Protein AF-A0A7S1FC73-F1 (afdb_monomer_lite)

Foldseek 3Di:
DLPVVVVVVCVVDVPDDDDDPDDVRVLSCLLAPLEAEDLADDPSNVVSQVNRPRHAEYEHEPEADDDDAPVPDPDDDPDYKYWYKYDHPSNPDDDDVRVVVCVVPPPGDIGTRDMDYCVVVVVD

pLDDT: mean 70.95, std 13.54, range [35.38, 88.88]

Radius of gyration: 16.24 Å; chains: 1; bounding box: 35×42×35 Å

Structure (mmCIF, N/CA/C/O backbone):
data_AF-A0A7S1FC73-F1
#
_entry.id   AF-A0A7S1FC73-F1
#
loop_
_atom_site.group_PDB
_atom_site.id
_atom_site.type_symbol
_atom_site.label_atom_id
_atom_site.label_alt_id
_atom_site.label_comp_id
_atom_site.label_asym_id
_atom_site.label_entity_id
_atom_site.label_seq_id
_atom_site.pdbx_PDB_ins_code
_atom_site.Cartn_x
_atom_site.Cartn_y
_atom_site.Cartn_z
_atom_site.occupancy
_atom_site.B_iso_or_equiv
_atom_site.auth_seq_id
_atom_site.auth_comp_id
_atom_site.auth_asym_id
_atom_site.auth_atom_id
_atom_site.pdbx_PDB_model_num
ATOM 1 N N . MET A 1 1 ? 17.993 -14.683 -5.439 1.00 35.38 1 MET A N 1
ATOM 2 C CA . MET A 1 1 ? 17.410 -14.089 -6.666 1.00 35.38 1 MET A CA 1
ATOM 3 C C . MET A 1 1 ? 15.973 -14.593 -6.854 1.00 35.38 1 MET A C 1
ATOM 5 O O . MET A 1 1 ? 15.809 -15.762 -7.170 1.00 35.38 1 MET A O 1
ATOM 9 N N . ALA A 1 2 ? 14.897 -13.826 -6.650 1.00 52.16 2 ALA A N 1
ATOM 10 C CA . ALA A 1 2 ? 14.802 -12.540 -5.943 1.00 52.16 2 ALA A CA 1
ATOM 11 C C . ALA A 1 2 ? 15.166 -12.779 -4.465 1.00 52.16 2 ALA A C 1
ATOM 13 O O . ALA A 1 2 ? 16.350 -12.963 -4.183 1.00 52.16 2 ALA A O 1
ATOM 14 N N . HIS A 1 3 ? 14.194 -13.124 -3.623 1.00 49.22 3 HIS A N 1
ATOM 15 C CA . HIS A 1 3 ? 14.302 -14.396 -2.909 1.00 49.22 3 HIS A CA 1
ATOM 16 C C . HIS A 1 3 ? 13.692 -15.489 -3.807 1.00 49.22 3 HIS A C 1
ATOM 18 O O . HIS A 1 3 ? 12.619 -15.248 -4.370 1.00 49.22 3 HIS A O 1
ATOM 24 N N . PRO A 1 4 ? 14.344 -16.654 -4.025 1.00 53.22 4 PRO A N 1
ATOM 25 C CA . PRO A 1 4 ? 13.855 -17.658 -4.982 1.00 53.22 4 PRO A CA 1
ATOM 26 C C . PRO A 1 4 ? 12.383 -18.050 -4.760 1.00 53.22 4 PRO A C 1
ATOM 28 O O . PRO A 1 4 ? 11.657 -18.270 -5.727 1.00 53.22 4 PRO A O 1
ATOM 31 N N . CYS A 1 5 ? 11.934 -18.006 -3.498 1.00 47.25 5 CYS A N 1
ATOM 32 C CA . CYS A 1 5 ? 10.551 -18.177 -3.049 1.00 47.25 5 CYS A CA 1
ATOM 33 C C . CYS A 1 5 ? 9.486 -17.484 -3.919 1.00 47.25 5 CYS A C 1
ATOM 35 O O . CYS A 1 5 ? 8.508 -18.132 -4.280 1.00 47.25 5 CYS A O 1
ATOM 37 N N . ILE A 1 6 ? 9.640 -16.210 -4.303 1.00 45.38 6 ILE A N 1
ATOM 38 C CA . ILE A 1 6 ? 8.538 -15.492 -4.982 1.00 45.38 6 ILE A CA 1
ATOM 39 C C . ILE A 1 6 ? 8.355 -15.937 -6.431 1.00 45.38 6 ILE A C 1
ATOM 41 O O . ILE A 1 6 ? 7.221 -16.124 -6.873 1.00 45.38 6 ILE A O 1
ATOM 45 N N . LYS A 1 7 ? 9.450 -16.235 -7.142 1.00 54.84 7 LYS A N 1
ATOM 46 C CA . LYS A 1 7 ? 9.361 -16.835 -8.482 1.00 54.84 7 LYS A CA 1
ATOM 47 C C . LYS A 1 7 ? 8.806 -18.266 -8.443 1.00 54.84 7 LYS A C 1
ATOM 49 O O . LYS A 1 7 ? 8.272 -18.712 -9.453 1.00 54.84 7 LYS A O 1
ATOM 54 N N . THR A 1 8 ? 8.883 -18.967 -7.308 1.00 50.88 8 THR A N 1
ATOM 55 C CA . THR A 1 8 ? 8.180 -20.245 -7.094 1.00 50.88 8 THR A CA 1
ATOM 56 C C . THR A 1 8 ? 6.681 -20.025 -6.886 1.00 50.88 8 THR A C 1
ATOM 58 O O . THR A 1 8 ? 5.872 -20.620 -7.594 1.00 50.88 8 THR A O 1
ATOM 61 N N . LEU A 1 9 ? 6.303 -19.139 -5.962 1.00 47.34 9 LEU A N 1
ATOM 62 C CA . LEU A 1 9 ? 4.910 -18.948 -5.539 1.00 47.34 9 LEU A CA 1
ATOM 63 C C . LEU A 1 9 ? 4.031 -18.315 -6.634 1.00 47.34 9 LEU A C 1
ATOM 65 O O . LEU A 1 9 ? 2.912 -18.772 -6.857 1.00 47.34 9 LEU A O 1
ATOM 69 N N . GLN A 1 10 ? 4.560 -17.347 -7.394 1.00 49.22 10 GLN A N 1
ATOM 70 C CA . GLN A 1 10 ? 3.870 -16.771 -8.560 1.00 49.22 10 GLN A CA 1
ATOM 71 C C . GLN A 1 10 ? 3.691 -17.770 -9.719 1.00 49.22 10 GLN A C 1
ATOM 73 O O . GLN A 1 10 ? 2.822 -17.577 -10.565 1.00 49.22 10 GLN A O 1
ATOM 78 N N . ARG A 1 11 ? 4.502 -18.838 -9.785 1.00 59.50 11 ARG A N 1
ATOM 79 C CA . ARG A 1 11 ? 4.393 -19.875 -10.827 1.00 59.50 11 ARG A CA 1
ATOM 80 C C . ARG A 1 11 ? 3.401 -20.979 -10.479 1.00 59.50 11 ARG A C 1
ATOM 82 O O . ARG A 1 11 ? 2.799 -21.532 -11.393 1.00 59.50 11 ARG A O 1
ATOM 89 N N . SER A 1 12 ? 3.234 -21.318 -9.200 1.00 51.78 12 SER A N 1
ATOM 90 C CA . SER A 1 12 ? 2.289 -22.363 -8.785 1.00 51.78 12 SER A CA 1
ATOM 91 C C . SER A 1 12 ? 0.850 -21.859 -8.644 1.00 51.78 12 SER A C 1
ATOM 93 O O . SER A 1 12 ? -0.074 -22.666 -8.744 1.00 51.78 12 SER A O 1
ATOM 95 N N . HIS A 1 13 ? 0.636 -20.552 -8.444 1.00 53.75 13 HIS A N 1
ATOM 96 C CA . HIS A 1 13 ? -0.692 -19.992 -8.182 1.00 53.75 13 HIS A CA 1
ATOM 97 C C . HIS A 1 13 ? -0.932 -18.633 -8.865 1.00 53.75 13 HIS A C 1
ATOM 99 O O . HIS A 1 13 ? -0.741 -17.578 -8.268 1.00 53.75 13 HIS A O 1
ATOM 105 N N . LEU A 1 14 ? -1.433 -18.663 -10.105 1.00 56.34 14 LEU A N 1
ATOM 106 C CA . LEU A 1 14 ? -1.719 -17.462 -10.910 1.00 56.34 14 LEU A CA 1
ATOM 107 C C . LEU A 1 14 ? -2.767 -16.510 -10.291 1.00 56.34 14 LEU A C 1
ATOM 109 O O . LEU A 1 14 ? -2.744 -15.321 -10.586 1.00 56.34 14 LEU A O 1
ATOM 113 N N . ASN A 1 15 ? -3.658 -17.025 -9.433 1.00 54.03 15 ASN A N 1
ATOM 114 C CA . ASN A 1 15 ? -4.808 -16.304 -8.868 1.00 54.03 15 ASN A CA 1
ATOM 115 C C . ASN A 1 15 ? -4.865 -16.381 -7.324 1.00 54.03 15 ASN A C 1
ATOM 117 O O . ASN A 1 15 ? -5.953 -16.502 -6.762 1.00 54.03 15 ASN A O 1
ATOM 121 N N . VAL A 1 16 ? -3.726 -16.389 -6.617 1.00 47.97 16 VAL A N 1
ATOM 122 C CA . VAL A 1 16 ? -3.713 -16.487 -5.140 1.00 47.97 16 VAL A CA 1
ATOM 123 C C . VAL A 1 16 ? -2.869 -15.389 -4.504 1.00 47.97 16 VAL A C 1
ATOM 125 O O . VAL A 1 16 ? -1.689 -15.229 -4.812 1.00 47.97 16 VAL A O 1
ATOM 128 N N . THR A 1 17 ? -3.465 -14.689 -3.539 1.00 51.34 17 THR A N 1
ATOM 129 C CA . THR A 1 17 ? -2.748 -13.826 -2.597 1.00 51.34 17 THR A CA 1
ATOM 130 C C . THR A 1 17 ? -1.927 -14.697 -1.653 1.00 51.34 17 THR A C 1
ATOM 132 O O . THR A 1 17 ? -2.470 -15.416 -0.815 1.00 51.34 17 THR A O 1
ATOM 135 N N . ILE A 1 18 ? -0.608 -14.654 -1.797 1.00 51.97 18 ILE A N 1
ATOM 136 C CA . ILE A 1 18 ? 0.321 -15.419 -0.966 1.00 51.97 18 ILE A CA 1
ATOM 137 C C . ILE A 1 18 ? 0.338 -14.811 0.442 1.00 51.97 18 ILE A C 1
ATOM 139 O O . ILE A 1 18 ? 0.894 -13.733 0.639 1.00 51.97 18 ILE A O 1
ATOM 143 N N . GLN A 1 19 ? -0.216 -15.514 1.433 1.00 50.62 19 GLN A N 1
ATOM 144 C CA . GLN A 1 19 ? 0.195 -15.297 2.821 1.00 50.62 19 GLN A CA 1
ATOM 145 C C . GLN A 1 19 ? 1.596 -15.888 3.009 1.00 50.62 19 GLN A C 1
ATOM 147 O O . GLN A 1 19 ? 1.828 -17.069 2.741 1.00 50.62 19 GLN A O 1
ATOM 152 N N . SER A 1 20 ? 2.524 -15.036 3.436 1.00 53.66 20 SER A N 1
ATOM 153 C CA . SER A 1 20 ? 3.910 -15.379 3.754 1.00 53.66 20 SER A CA 1
ATOM 154 C C . SER A 1 20 ? 4.019 -16.513 4.777 1.00 53.66 20 SER A C 1
ATOM 156 O O . SER A 1 20 ? 3.213 -16.604 5.706 1.00 53.66 20 SER A O 1
ATOM 158 N N . LYS A 1 21 ? 5.056 -17.351 4.644 1.00 57.94 21 LYS A N 1
ATOM 159 C CA . LYS A 1 21 ? 5.412 -18.370 5.645 1.00 57.94 21 LYS A CA 1
ATOM 160 C C . LYS A 1 21 ? 6.537 -17.920 6.584 1.00 57.94 21 LYS A C 1
ATOM 162 O O . LYS A 1 21 ? 6.970 -18.707 7.424 1.00 57.94 21 LYS A O 1
ATOM 167 N N . GLY A 1 22 ? 7.020 -16.681 6.468 1.00 66.00 22 GLY A N 1
ATOM 168 C CA . GLY A 1 22 ? 8.020 -16.124 7.374 1.00 66.00 22 GLY A CA 1
ATOM 169 C C . GLY A 1 22 ? 8.596 -14.773 6.930 1.00 66.00 22 GLY A C 1
ATOM 170 O O . GLY A 1 22 ? 8.523 -14.413 5.756 1.00 66.00 22 GLY A O 1
ATOM 171 N N . PRO A 1 23 ? 9.263 -14.040 7.839 1.00 67.00 23 PRO A N 1
ATOM 172 C CA . PRO A 1 23 ? 9.615 -12.627 7.650 1.00 67.00 23 PRO A CA 1
ATOM 173 C C . PRO A 1 23 ? 10.518 -12.334 6.439 1.00 67.00 23 PRO A C 1
ATOM 175 O O . PRO A 1 23 ? 10.504 -11.221 5.922 1.00 67.00 23 PRO A O 1
ATOM 178 N N . ILE A 1 24 ? 11.289 -13.316 5.957 1.00 69.50 24 ILE A N 1
ATOM 179 C 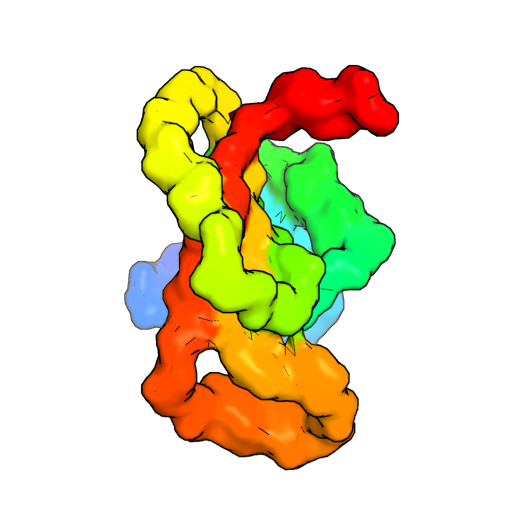CA . ILE A 1 24 ? 12.117 -13.184 4.744 1.00 69.50 24 ILE A CA 1
ATOM 180 C C . ILE A 1 24 ? 11.246 -13.178 3.475 1.00 69.50 24 ILE A C 1
ATOM 182 O O . ILE A 1 24 ? 11.554 -12.474 2.513 1.00 69.50 24 ILE A O 1
ATOM 186 N N . GLU A 1 25 ? 10.153 -13.944 3.464 1.00 69.06 25 GLU A N 1
ATOM 187 C CA . GLU A 1 25 ? 9.214 -13.999 2.341 1.00 69.06 25 GLU A CA 1
ATOM 188 C C . GLU A 1 25 ? 8.334 -12.748 2.302 1.00 69.06 25 GLU A C 1
ATOM 190 O O . GLU A 1 25 ? 8.197 -12.161 1.230 1.00 69.06 25 GLU A O 1
ATOM 195 N N . ASP A 1 26 ? 7.849 -12.278 3.462 1.00 71.94 26 ASP A N 1
ATOM 196 C CA . ASP A 1 26 ? 7.212 -10.958 3.601 1.00 71.94 26 ASP A CA 1
ATOM 197 C C . ASP A 1 26 ? 8.128 -9.851 3.082 1.00 71.94 26 ASP A C 1
ATOM 199 O O . ASP A 1 26 ? 7.741 -9.077 2.208 1.00 71.94 26 ASP A O 1
ATOM 203 N N . ALA A 1 27 ? 9.374 -9.801 3.570 1.00 73.00 27 ALA A N 1
ATOM 204 C CA . ALA A 1 27 ? 10.324 -8.784 3.146 1.00 73.00 27 ALA A CA 1
ATOM 205 C C . ALA A 1 27 ? 10.544 -8.817 1.625 1.00 73.00 27 ALA A C 1
ATOM 207 O O . ALA A 1 27 ? 10.501 -7.782 0.964 1.00 73.00 27 ALA A O 1
ATOM 208 N N . CYS A 1 28 ? 10.712 -10.007 1.043 1.00 73.00 28 CYS A N 1
ATOM 209 C CA . CYS A 1 28 ? 10.852 -10.149 -0.402 1.00 73.00 28 CYS A CA 1
ATOM 210 C C . CYS A 1 28 ? 9.597 -9.714 -1.175 1.00 73.00 28 CYS A C 1
ATOM 212 O O . CYS A 1 28 ? 9.733 -9.182 -2.275 1.00 73.00 28 CYS A O 1
ATOM 214 N N . ALA A 1 29 ? 8.393 -9.956 -0.648 1.00 74.25 29 ALA A N 1
ATOM 215 C CA . ALA A 1 29 ? 7.146 -9.601 -1.325 1.00 74.25 29 ALA A CA 1
ATOM 216 C C . ALA A 1 29 ? 6.959 -8.087 -1.361 1.00 74.25 29 ALA A C 1
ATOM 218 O O . ALA A 1 29 ? 6.630 -7.528 -2.403 1.00 74.25 29 ALA A O 1
ATOM 219 N N . LEU A 1 30 ? 7.252 -7.427 -0.242 1.00 75.62 30 LEU A N 1
ATOM 220 C CA . LEU A 1 30 ? 7.155 -5.980 -0.100 1.00 75.62 30 LEU A CA 1
ATOM 221 C C . LEU A 1 30 ? 8.240 -5.248 -0.923 1.00 75.62 30 LEU A C 1
ATOM 223 O O . LEU A 1 30 ? 7.929 -4.230 -1.530 1.00 75.62 30 LEU A O 1
ATOM 227 N N . MET A 1 31 ? 9.464 -5.794 -1.042 1.00 75.12 31 MET A N 1
ATOM 228 C CA . MET A 1 31 ? 10.547 -5.248 -1.901 1.00 75.12 31 MET A CA 1
ATOM 229 C C . MET A 1 31 ? 10.322 -5.402 -3.421 1.00 75.12 31 MET A C 1
ATOM 231 O O . MET A 1 31 ? 11.130 -4.913 -4.207 1.00 75.12 31 MET A O 1
ATOM 235 N N . HIS A 1 32 ? 9.262 -6.090 -3.849 1.00 76.00 32 HIS A N 1
ATOM 236 C CA . HIS A 1 32 ? 8.874 -6.217 -5.264 1.00 76.00 32 HIS A CA 1
ATOM 237 C C . HIS A 1 32 ? 7.387 -5.889 -5.490 1.00 76.00 32 HIS A C 1
ATOM 239 O O . HIS A 1 32 ? 6.800 -6.240 -6.518 1.00 76.00 32 HIS A O 1
ATOM 245 N N . ALA A 1 33 ? 6.738 -5.244 -4.517 1.00 76.81 33 ALA A N 1
ATOM 246 C CA . ALA A 1 33 ? 5.335 -4.877 -4.611 1.00 76.81 33 ALA A CA 1
ATOM 247 C C . ALA A 1 33 ? 5.189 -3.593 -5.437 1.00 76.81 33 ALA A C 1
ATOM 249 O O . ALA A 1 33 ? 5.478 -2.503 -4.951 1.00 76.81 33 ALA A O 1
ATOM 250 N N . LYS A 1 34 ? 4.670 -3.700 -6.668 1.00 79.38 34 LYS A N 1
ATOM 251 C CA . LYS A 1 34 ? 4.365 -2.523 -7.507 1.00 79.38 34 LYS A CA 1
ATOM 252 C C . LYS A 1 34 ? 3.409 -1.533 -6.821 1.00 79.38 34 LYS A C 1
ATOM 254 O O . LYS A 1 34 ? 3.499 -0.325 -7.033 1.00 79.38 34 LYS A O 1
ATOM 259 N N . HIS A 1 35 ? 2.499 -2.059 -6.005 1.00 82.06 35 HIS A N 1
ATOM 260 C CA . HIS A 1 35 ? 1.593 -1.291 -5.162 1.00 82.06 35 HIS A CA 1
ATOM 261 C C . HIS A 1 35 ? 1.774 -1.754 -3.715 1.00 82.06 35 HIS A C 1
ATOM 263 O O . HIS A 1 35 ? 1.483 -2.909 -3.403 1.00 82.06 35 HIS A O 1
ATOM 269 N N . LEU A 1 36 ? 2.274 -0.870 -2.852 1.00 80.81 36 LEU A N 1
ATOM 270 C CA . LEU A 1 36 ? 2.589 -1.169 -1.454 1.00 80.81 36 LEU A CA 1
ATOM 271 C C . LEU A 1 36 ? 1.751 -0.276 -0.538 1.00 80.81 36 LEU A C 1
ATOM 273 O O . LEU A 1 36 ? 1.922 0.936 -0.549 1.00 80.81 36 LEU A O 1
ATOM 277 N N . ALA A 1 37 ? 0.865 -0.862 0.266 1.00 81.62 37 ALA A N 1
ATOM 278 C CA . ALA A 1 37 ? 0.099 -0.143 1.284 1.00 81.62 37 ALA A CA 1
ATOM 279 C C . ALA A 1 37 ? 0.511 -0.603 2.683 1.00 81.62 37 ALA A C 1
ATOM 281 O O . ALA A 1 37 ? 0.631 -1.807 2.923 1.00 81.62 37 ALA A O 1
ATOM 282 N N . VAL A 1 38 ? 0.729 0.338 3.605 1.00 80.12 38 VAL A N 1
ATOM 283 C CA . VAL A 1 38 ? 1.237 0.030 4.951 1.00 80.12 38 VAL A CA 1
ATOM 284 C C . VAL A 1 38 ? 0.311 0.556 6.042 1.00 80.12 38 VAL A C 1
ATOM 286 O O . VAL A 1 38 ? -0.093 1.707 6.041 1.00 80.12 38 VAL A O 1
ATOM 289 N N . GLY A 1 39 ? -0.017 -0.281 7.029 1.00 73.06 39 GLY A N 1
ATOM 290 C CA . GLY A 1 39 ? -0.936 0.101 8.114 1.00 73.06 39 GLY A CA 1
ATOM 291 C C . GLY A 1 39 ? -0.358 1.080 9.149 1.00 73.06 39 GLY A C 1
ATOM 292 O O . GLY A 1 39 ? -1.078 1.491 10.056 1.00 73.06 39 GLY A O 1
ATOM 293 N N . SER A 1 40 ? 0.932 1.414 9.055 1.00 74.69 40 SER A N 1
ATOM 294 C CA . SER A 1 40 ? 1.625 2.384 9.912 1.00 74.69 40 SER A CA 1
ATOM 295 C C . SER A 1 40 ? 2.952 2.808 9.280 1.00 74.69 40 SER A C 1
ATOM 297 O O . SER A 1 40 ? 3.713 1.937 8.847 1.00 74.69 40 SER A O 1
ATOM 299 N N . ILE A 1 41 ? 3.280 4.102 9.319 1.00 74.19 41 ILE A N 1
ATOM 300 C CA . ILE A 1 41 ? 4.626 4.588 8.981 1.00 74.19 41 ILE A CA 1
ATOM 301 C C . ILE A 1 41 ? 5.623 4.032 10.008 1.00 74.19 41 ILE A C 1
ATOM 303 O O . ILE A 1 41 ? 5.414 4.122 11.217 1.00 74.19 41 ILE A O 1
ATOM 307 N N . SER A 1 42 ? 6.706 3.427 9.525 1.00 71.69 42 SER A N 1
ATOM 308 C CA . SER A 1 42 ? 7.761 2.819 10.337 1.00 71.69 42 SER A CA 1
ATOM 309 C C . SER A 1 42 ? 9.086 2.817 9.572 1.00 71.69 42 SER A C 1
ATOM 311 O O . SER A 1 42 ? 9.096 2.858 8.343 1.00 71.69 42 SER A O 1
ATOM 313 N N . THR A 1 43 ? 10.220 2.686 10.266 1.00 73.38 43 THR A N 1
ATOM 314 C CA . THR A 1 43 ? 11.530 2.515 9.605 1.00 73.38 43 THR A CA 1
ATOM 315 C C . THR A 1 43 ? 11.554 1.286 8.691 1.00 73.38 43 THR A C 1
ATOM 317 O O . THR A 1 43 ? 12.219 1.300 7.657 1.00 73.38 43 THR A O 1
ATOM 320 N N . PHE A 1 44 ? 10.794 0.237 9.034 1.00 74.25 44 PHE A N 1
ATOM 321 C CA . PHE A 1 44 ? 10.591 -0.916 8.160 1.00 74.25 44 PHE A CA 1
ATOM 322 C C . PHE A 1 44 ? 9.872 -0.510 6.868 1.00 74.25 44 PHE A C 1
ATOM 324 O O . PHE A 1 44 ? 10.459 -0.672 5.806 1.00 74.25 44 PHE A O 1
ATOM 331 N N . SER A 1 45 ? 8.671 0.083 6.926 1.00 73.31 45 SER A N 1
ATOM 332 C CA . SER A 1 45 ? 7.925 0.467 5.712 1.00 73.31 45 SER A CA 1
ATOM 333 C C . SER A 1 45 ? 8.692 1.447 4.820 1.00 73.31 45 SER A C 1
ATOM 335 O O . SER A 1 45 ? 8.730 1.252 3.608 1.00 73.31 45 SER A O 1
ATOM 337 N N . GLN A 1 46 ? 9.379 2.428 5.411 1.00 75.81 46 GLN A N 1
ATOM 338 C CA . GLN A 1 46 ? 10.261 3.348 4.684 1.00 75.81 46 GLN A CA 1
ATOM 339 C C . GLN A 1 46 ? 11.410 2.611 3.980 1.00 75.81 46 GLN A C 1
ATOM 341 O O . GLN A 1 46 ? 11.721 2.911 2.829 1.00 75.81 46 GLN A O 1
ATOM 346 N N . SER A 1 47 ? 12.013 1.614 4.638 1.00 76.44 47 SER A N 1
ATOM 347 C CA . SER A 1 47 ? 13.058 0.779 4.031 1.00 76.44 47 SER A CA 1
ATOM 348 C C . SER A 1 47 ? 12.498 -0.080 2.896 1.00 76.44 47 SER A C 1
ATOM 350 O O . SER A 1 47 ? 13.116 -0.154 1.839 1.00 76.44 47 SER A O 1
ATOM 352 N N . MET A 1 48 ? 11.315 -0.684 3.071 1.00 76.44 48 MET A N 1
ATOM 353 C CA . MET A 1 48 ? 10.675 -1.492 2.024 1.00 76.44 48 MET A CA 1
ATOM 354 C C . MET A 1 48 ? 10.342 -0.659 0.789 1.00 76.44 48 MET A C 1
ATOM 356 O O . MET A 1 48 ? 10.539 -1.138 -0.320 1.00 76.44 48 MET A O 1
ATOM 360 N N . ASN A 1 49 ? 9.884 0.582 0.978 1.00 73.56 49 ASN A N 1
ATOM 361 C CA . ASN A 1 49 ? 9.623 1.518 -0.111 1.00 73.56 49 ASN A CA 1
ATOM 362 C C . ASN A 1 49 ? 10.930 1.908 -0.830 1.00 73.56 49 ASN A C 1
ATOM 364 O O . ASN A 1 49 ? 11.054 1.745 -2.039 1.00 73.56 49 ASN A O 1
ATOM 368 N N . ARG A 1 50 ? 11.956 2.322 -0.069 1.00 74.75 50 ARG A N 1
ATOM 369 C CA . ARG A 1 50 ? 13.252 2.783 -0.601 1.00 74.75 50 ARG A CA 1
ATOM 370 C C . ARG A 1 50 ? 14.073 1.697 -1.306 1.00 74.75 50 ARG A C 1
ATOM 372 O O . ARG A 1 50 ? 14.848 2.016 -2.203 1.00 74.75 50 ARG A O 1
ATOM 379 N N . PHE A 1 51 ? 13.947 0.440 -0.885 1.00 74.38 51 PHE A N 1
ATOM 380 C CA . PHE A 1 51 ? 14.628 -0.710 -1.493 1.00 74.38 51 PHE A CA 1
ATOM 381 C C . PHE A 1 51 ? 13.716 -1.533 -2.416 1.00 74.38 51 PHE A C 1
ATOM 383 O O . PHE A 1 51 ? 14.101 -2.627 -2.832 1.00 74.38 51 PHE A O 1
ATOM 390 N N . ASN A 1 52 ? 12.525 -1.027 -2.752 1.00 76.38 52 ASN A N 1
ATOM 391 C CA . ASN A 1 52 ? 11.669 -1.646 -3.755 1.00 76.38 52 ASN A CA 1
ATOM 392 C C . ASN A 1 52 ? 12.343 -1.551 -5.129 1.00 76.38 52 ASN A C 1
ATOM 394 O O . ASN A 1 52 ? 12.752 -0.470 -5.547 1.00 76.38 52 ASN A O 1
ATOM 398 N N . ALA A 1 53 ? 12.469 -2.677 -5.829 1.00 72.31 53 ALA A N 1
ATOM 399 C CA . ALA A 1 53 ? 13.080 -2.700 -7.158 1.00 72.31 53 ALA A CA 1
ATOM 400 C C . ALA A 1 53 ? 12.122 -2.221 -8.264 1.00 72.31 53 ALA A C 1
ATOM 402 O O . ALA A 1 53 ? 12.578 -1.764 -9.309 1.00 72.31 53 ALA A O 1
ATOM 403 N N . ASP A 1 54 ? 10.810 -2.326 -8.030 1.00 74.69 54 ASP A N 1
ATOM 404 C CA . ASP A 1 54 ? 9.760 -2.119 -9.030 1.00 74.69 54 ASP A CA 1
ATOM 405 C C . ASP A 1 54 ? 8.620 -1.188 -8.521 1.00 74.69 54 ASP A C 1
ATOM 407 O O . ASP A 1 54 ? 7.438 -1.519 -8.693 1.00 74.69 54 ASP A O 1
ATOM 411 N N . PRO A 1 55 ? 8.909 -0.046 -7.856 1.00 74.00 55 PRO A N 1
ATOM 412 C CA . PRO A 1 55 ? 7.886 0.782 -7.222 1.00 74.00 55 PRO A CA 1
ATOM 413 C C . PRO A 1 55 ? 6.979 1.469 -8.255 1.00 74.00 55 PRO A C 1
ATOM 415 O O . PRO A 1 55 ? 7.438 2.069 -9.224 1.00 74.00 55 PRO A O 1
ATOM 418 N N . GLY A 1 56 ? 5.664 1.394 -8.039 1.00 80.50 56 GLY A N 1
ATOM 419 C CA . GLY A 1 56 ? 4.666 2.130 -8.819 1.00 80.50 56 GLY A CA 1
ATOM 420 C C . GLY A 1 56 ? 3.915 3.146 -7.963 1.00 80.50 56 GLY A C 1
ATOM 421 O O . GLY A 1 56 ? 3.932 4.342 -8.247 1.00 80.50 56 GLY A O 1
ATOM 422 N N . VAL A 1 57 ? 3.254 2.665 -6.907 1.00 82.88 57 VAL A N 1
ATOM 423 C CA . VAL A 1 57 ? 2.525 3.506 -5.946 1.00 82.88 57 VAL A CA 1
ATOM 424 C C . VAL A 1 57 ? 2.738 2.981 -4.530 1.00 82.88 57 VAL A C 1
ATOM 426 O O . VAL A 1 57 ? 2.460 1.808 -4.266 1.00 82.88 57 VAL A O 1
ATOM 429 N N . HIS A 1 58 ? 3.170 3.846 -3.615 1.00 84.94 58 HIS A N 1
ATOM 430 C CA . HIS A 1 58 ? 3.133 3.573 -2.182 1.00 84.94 58 HIS A CA 1
ATOM 431 C C . HIS A 1 58 ? 1.976 4.325 -1.518 1.00 84.94 58 HIS A C 1
ATOM 433 O O . HIS A 1 58 ? 1.683 5.471 -1.858 1.00 84.94 58 HIS A O 1
ATOM 439 N N . TYR A 1 59 ? 1.308 3.662 -0.578 1.00 84.88 59 TYR A N 1
ATOM 440 C CA . TYR A 1 59 ? 0.204 4.211 0.197 1.00 84.88 59 TYR A CA 1
ATOM 441 C C . TYR A 1 59 ? 0.618 4.280 1.665 1.00 84.88 59 TYR A C 1
ATOM 443 O O . TYR A 1 59 ? 0.772 3.238 2.311 1.00 84.88 59 TYR A O 1
ATOM 451 N N . ASP A 1 60 ? 0.765 5.499 2.182 1.00 84.12 60 ASP A N 1
ATOM 452 C CA . ASP A 1 60 ? 1.160 5.769 3.565 1.00 84.12 60 ASP A CA 1
ATOM 453 C C . ASP A 1 60 ? -0.017 6.319 4.392 1.00 84.12 60 ASP A C 1
ATOM 455 O O . ASP A 1 60 ? -0.779 7.166 3.915 1.00 84.12 60 ASP A O 1
ATOM 459 N N . PRO A 1 61 ? -0.188 5.874 5.648 1.00 80.94 61 PRO A N 1
ATOM 460 C CA . PRO A 1 61 ? -1.264 6.331 6.509 1.00 80.94 61 PRO A CA 1
ATOM 461 C C . PRO A 1 61 ? -0.889 7.677 7.137 1.00 80.94 61 PRO A C 1
ATOM 463 O O . PRO A 1 61 ? 0.007 7.762 7.975 1.00 80.94 61 PRO A O 1
ATOM 466 N N . PHE A 1 62 ? -1.617 8.725 6.761 1.00 74.00 62 PHE A N 1
ATOM 467 C CA . PHE A 1 62 ? -1.420 10.098 7.230 1.00 74.00 62 PHE A CA 1
ATOM 468 C C . PHE A 1 62 ? -1.839 10.297 8.697 1.00 74.00 62 PHE A C 1
ATOM 470 O O . PHE A 1 62 ? -1.284 11.137 9.397 1.00 74.00 62 PHE A O 1
ATOM 477 N N . GLY A 1 63 ? -2.807 9.505 9.175 1.00 69.69 63 GLY A N 1
ATOM 478 C CA . GLY A 1 63 ? -3.333 9.570 10.540 1.00 69.69 63 GLY A CA 1
ATOM 479 C C . GLY A 1 63 ? -4.864 9.686 10.578 1.00 69.69 63 GLY A C 1
ATOM 480 O O . GLY A 1 63 ? -5.534 9.092 9.724 1.00 69.69 63 GLY A O 1
ATOM 481 N N . PRO A 1 64 ? -5.451 10.388 11.571 1.00 67.94 64 PRO A N 1
ATOM 482 C CA . PRO A 1 64 ? -6.882 10.671 11.571 1.00 67.94 64 PRO A CA 1
ATOM 483 C C . PRO A 1 64 ? -7.248 11.525 10.352 1.00 67.94 64 PRO A C 1
ATOM 485 O O . PRO A 1 64 ? -6.483 12.389 9.935 1.00 67.94 64 PRO A O 1
ATOM 488 N N . CYS A 1 65 ? -8.428 11.293 9.781 1.00 74.12 65 CYS A N 1
ATOM 489 C CA . CYS A 1 65 ? -8.909 12.136 8.698 1.00 74.12 65 CYS A CA 1
ATOM 490 C C . CYS A 1 65 ? -9.317 13.513 9.229 1.00 74.12 65 CYS A C 1
ATOM 492 O O . CYS A 1 65 ? -10.320 13.620 9.934 1.00 74.12 65 CYS A O 1
ATOM 494 N N . GLU A 1 66 ? -8.594 14.561 8.844 1.00 69.12 66 GLU A N 1
ATOM 495 C CA . GLU A 1 66 ? -9.072 15.932 9.016 1.00 69.12 66 GLU A CA 1
ATOM 496 C C . GLU A 1 66 ? -10.327 16.175 8.154 1.00 69.12 66 GLU A C 1
ATOM 498 O O . GLU A 1 66 ? -10.587 15.481 7.161 1.00 69.12 66 GLU A O 1
ATOM 503 N N . HIS A 1 67 ? -11.156 17.137 8.561 1.00 61.62 67 HIS A N 1
ATOM 504 C CA . HIS A 1 67 ? -12.450 17.369 7.916 1.00 61.62 67 HIS A CA 1
ATOM 505 C C . HIS A 1 67 ? -12.368 18.191 6.617 1.00 61.62 67 HIS A C 1
ATOM 507 O O . HIS A 1 67 ? -13.325 18.146 5.851 1.00 61.62 67 HIS A O 1
ATOM 513 N N . GLU A 1 68 ? -11.264 18.904 6.342 1.00 57.22 68 GLU A N 1
ATOM 514 C CA . GLU A 1 68 ? -11.286 20.025 5.378 1.00 57.22 68 GLU A CA 1
ATOM 515 C C . GLU A 1 68 ? -10.186 20.055 4.293 1.00 57.22 68 GLU A C 1
ATOM 517 O O . GLU A 1 68 ? -10.153 21.008 3.518 1.00 57.22 68 GLU A O 1
ATOM 522 N N . GLN A 1 69 ? -9.300 19.055 4.168 1.00 56.06 69 GLN A N 1
ATOM 523 C CA . GLN A 1 69 ? -8.232 19.085 3.143 1.00 56.06 69 GLN A CA 1
ATOM 524 C C . GLN A 1 69 ? -8.116 17.803 2.305 1.00 56.06 69 GLN A C 1
ATOM 526 O O . GLN A 1 69 ? -7.180 17.020 2.436 1.00 56.06 69 GLN A O 1
ATOM 531 N N . GLU A 1 70 ? -9.037 17.642 1.351 1.00 57.50 70 GLU A N 1
ATOM 532 C CA . GLU A 1 70 ? -8.809 16.815 0.159 1.00 57.50 70 GLU A CA 1
ATOM 533 C C . GLU A 1 70 ? -8.104 17.647 -0.922 1.00 57.50 70 GLU A C 1
ATOM 535 O O . GLU A 1 70 ? -8.716 18.086 -1.897 1.00 57.50 70 GLU A O 1
ATOM 540 N N . ASN A 1 71 ? -6.790 17.853 -0.777 1.00 58.53 71 ASN A N 1
ATOM 541 C CA . ASN A 1 71 ? -5.964 18.489 -1.812 1.00 58.53 71 ASN A CA 1
ATOM 542 C C . ASN A 1 71 ? -5.645 17.477 -2.929 1.00 58.53 71 ASN A C 1
ATOM 544 O O . ASN A 1 71 ? -4.507 17.077 -3.170 1.00 58.53 71 ASN A O 1
ATOM 548 N N . THR A 1 72 ? -6.699 17.017 -3.604 1.00 57.22 72 THR A N 1
ATOM 549 C CA . THR A 1 72 ? -6.657 15.976 -4.636 1.00 57.22 72 THR A CA 1
ATOM 550 C C . THR A 1 72 ? -6.379 16.547 -6.029 1.00 57.22 72 THR A C 1
ATOM 552 O O . THR A 1 72 ? -7.012 16.174 -7.017 1.00 57.22 72 THR A O 1
ATOM 555 N N . THR A 1 73 ? -5.378 17.425 -6.142 1.00 58.44 73 THR A N 1
ATOM 556 C CA . THR A 1 73 ? -4.827 17.793 -7.451 1.00 58.44 73 THR A CA 1
ATOM 557 C C . THR A 1 73 ? -4.316 16.541 -8.169 1.00 58.44 73 THR A C 1
ATOM 559 O O . THR A 1 73 ? -3.671 15.673 -7.582 1.00 58.44 73 THR A O 1
ATOM 562 N N . GLY A 1 74 ? -4.652 16.412 -9.455 1.00 59.53 74 GLY A N 1
ATOM 563 C CA . GLY A 1 74 ? -4.252 15.267 -10.270 1.00 59.53 74 GLY A CA 1
ATOM 564 C C . GLY A 1 74 ? -2.765 15.324 -10.608 1.00 59.53 74 GLY A C 1
ATOM 565 O O . GLY A 1 74 ? -2.386 15.920 -11.614 1.00 59.53 74 GLY A O 1
ATOM 566 N N . VAL A 1 75 ? -1.922 14.712 -9.776 1.00 68.50 75 VAL A N 1
ATOM 567 C CA . VAL A 1 75 ? -0.473 14.676 -10.000 1.00 68.50 75 VAL A CA 1
ATOM 568 C C . VAL A 1 75 ? -0.129 13.629 -11.064 1.00 68.50 75 VAL A C 1
ATOM 570 O O . VAL A 1 75 ? -0.550 12.472 -11.003 1.00 68.50 75 VAL A O 1
ATOM 573 N N . THR A 1 76 ? 0.662 14.029 -12.061 1.00 71.25 76 THR A N 1
ATOM 574 C CA . THR A 1 76 ? 1.179 13.123 -13.096 1.00 71.25 76 THR A CA 1
ATOM 575 C C . THR A 1 76 ? 2.662 12.876 -12.852 1.00 71.25 76 THR A C 1
ATOM 577 O O . THR A 1 76 ? 3.507 13.591 -13.380 1.00 71.25 76 THR A O 1
ATOM 580 N N . CYS A 1 77 ? 2.980 11.864 -12.045 1.00 68.81 77 CYS A N 1
ATOM 581 C CA . CYS A 1 77 ? 4.364 11.435 -11.846 1.00 68.81 77 CYS A CA 1
ATOM 582 C C . CYS A 1 77 ? 4.853 10.580 -13.021 1.00 68.81 77 CYS A C 1
ATOM 584 O O . CYS A 1 77 ? 4.133 9.690 -13.488 1.00 68.81 77 CYS A O 1
ATOM 586 N N . THR A 1 78 ? 6.089 10.837 -13.451 1.00 69.56 78 THR A N 1
ATOM 587 C CA . THR A 1 78 ? 6.869 9.995 -14.376 1.00 69.56 78 THR A CA 1
ATOM 588 C C . THR A 1 78 ? 7.502 8.785 -13.683 1.00 69.56 78 THR A C 1
ATOM 590 O O . THR A 1 78 ? 7.854 7.819 -14.352 1.00 69.56 78 THR A O 1
ATOM 593 N N . GLU A 1 79 ? 7.628 8.844 -12.357 1.00 75.00 79 GLU A N 1
ATOM 594 C CA . GLU A 1 79 ? 8.240 7.836 -11.484 1.00 75.00 79 GLU A CA 1
ATOM 595 C C . GLU A 1 79 ? 7.242 7.401 -10.385 1.00 75.00 79 GLU A C 1
ATOM 597 O O . GLU A 1 79 ? 6.023 7.509 -10.567 1.00 75.00 79 GLU A O 1
ATOM 602 N N . THR A 1 80 ? 7.741 6.901 -9.249 1.00 78.12 80 THR A N 1
ATOM 603 C CA . THR A 1 80 ? 6.938 6.452 -8.102 1.00 78.12 80 THR A CA 1
ATOM 604 C C . THR A 1 80 ? 6.005 7.539 -7.570 1.00 78.12 80 THR A C 1
ATOM 606 O O . THR A 1 80 ? 6.369 8.714 -7.452 1.00 78.12 80 THR A O 1
ATOM 609 N N . ARG A 1 81 ? 4.795 7.115 -7.194 1.00 84.44 81 ARG A N 1
ATOM 610 C CA . ARG A 1 81 ? 3.776 7.956 -6.558 1.00 84.44 81 ARG A CA 1
ATOM 611 C C . ARG A 1 81 ? 3.662 7.661 -5.071 1.00 84.44 81 ARG A C 1
ATOM 613 O O . ARG A 1 81 ? 3.468 6.506 -4.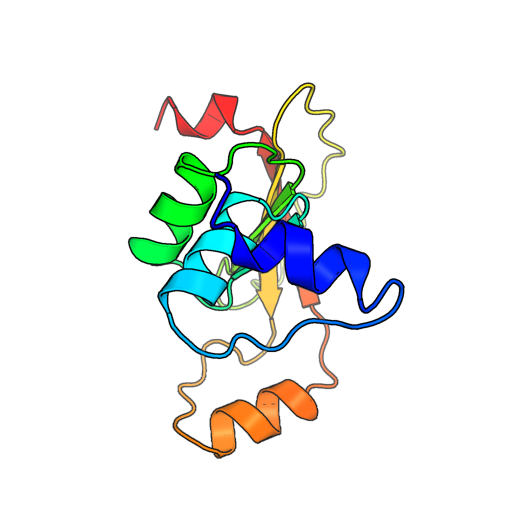691 1.00 84.44 81 ARG A O 1
ATOM 620 N N . SER A 1 82 ? 3.670 8.715 -4.271 1.00 85.06 82 SER A N 1
ATOM 621 C CA . SER A 1 82 ? 3.242 8.707 -2.876 1.00 85.06 82 SER A CA 1
ATOM 622 C C . SER A 1 82 ? 1.755 9.019 -2.802 1.00 85.06 82 SER A C 1
ATOM 624 O O . SER A 1 82 ? 1.312 10.025 -3.356 1.00 85.06 82 SER A O 1
ATOM 626 N N . ILE A 1 83 ? 0.981 8.205 -2.090 1.00 85.69 83 ILE A N 1
ATOM 627 C CA . ILE A 1 83 ? -0.415 8.499 -1.768 1.00 85.69 83 ILE A CA 1
ATOM 628 C C . ILE A 1 83 ? -0.609 8.435 -0.255 1.00 85.69 83 ILE A C 1
ATOM 630 O O . ILE A 1 83 ? -0.674 7.360 0.341 1.00 85.69 83 ILE A O 1
ATOM 634 N N . SER A 1 84 ? -0.761 9.601 0.365 1.00 85.06 84 SER A N 1
ATOM 635 C CA . SER A 1 84 ? -1.151 9.702 1.769 1.00 85.06 84 SER A CA 1
ATOM 636 C C . SER A 1 84 ? -2.648 9.439 1.888 1.00 85.06 84 SER A C 1
ATOM 638 O O . SER A 1 84 ? -3.457 10.118 1.246 1.00 85.06 84 SER A O 1
ATOM 640 N N . TYR A 1 85 ? -3.039 8.482 2.723 1.00 85.38 85 TYR A N 1
ATOM 641 C CA . TYR A 1 85 ? -4.438 8.143 2.977 1.00 85.38 85 TYR A CA 1
ATOM 642 C C . TYR A 1 85 ? -4.775 8.211 4.465 1.00 85.38 85 TYR A C 1
ATOM 644 O O . TYR A 1 85 ? -3.911 8.073 5.326 1.00 85.38 85 TYR A O 1
ATOM 652 N N . CYS A 1 86 ? -6.049 8.402 4.784 1.00 85.69 86 CYS A N 1
ATOM 653 C CA . CYS A 1 86 ? -6.549 8.349 6.150 1.00 85.69 86 CYS A CA 1
ATOM 654 C C . CYS A 1 86 ? -7.686 7.327 6.258 1.00 85.69 86 CYS A C 1
ATOM 656 O O . CYS A 1 86 ? -8.385 7.020 5.286 1.00 85.69 86 CYS A O 1
ATOM 658 N N . VAL A 1 87 ? -7.851 6.781 7.460 1.00 85.31 87 VAL A N 1
ATOM 659 C CA . VAL A 1 87 ? -8.891 5.802 7.793 1.00 85.31 87 VAL A CA 1
ATOM 660 C C . VAL A 1 87 ? -9.555 6.272 9.077 1.00 85.31 87 VAL A C 1
ATOM 662 O O . VAL A 1 87 ? -8.883 6.579 10.066 1.00 85.31 87 VAL A O 1
ATOM 665 N N . GLU A 1 88 ? -10.877 6.364 9.075 1.00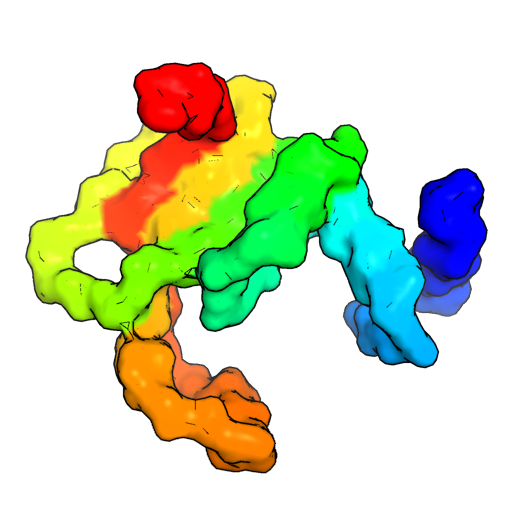 84.50 88 GLU A N 1
ATOM 666 C CA . GLU A 1 88 ? -11.611 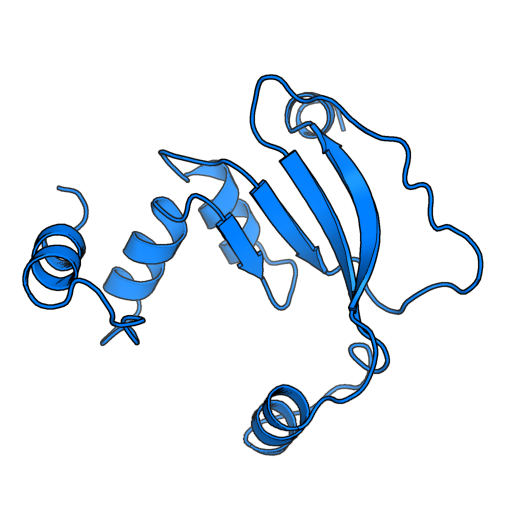6.838 10.239 1.00 84.50 88 GLU A CA 1
ATOM 667 C C . GLU A 1 88 ? -11.446 5.865 11.416 1.00 84.50 88 GLU A C 1
ATOM 669 O O . GLU A 1 88 ? -11.426 4.647 11.255 1.00 84.50 88 GLU A O 1
ATOM 674 N N . GLY A 1 89 ? -11.240 6.393 12.623 1.00 80.75 89 GLY A N 1
ATOM 675 C CA . GLY A 1 89 ? -10.999 5.566 13.807 1.00 80.75 89 GLY A CA 1
ATOM 676 C C . GLY A 1 89 ? -9.656 4.815 13.842 1.00 80.75 89 GLY A C 1
ATOM 677 O O . GLY A 1 89 ? -9.444 4.065 14.796 1.00 80.75 89 GLY A O 1
ATOM 678 N N . ILE A 1 90 ? -8.729 5.009 12.888 1.00 79.50 90 ILE A N 1
ATOM 679 C CA . ILE A 1 90 ? -7.383 4.385 12.927 1.00 79.50 90 ILE A CA 1
ATOM 680 C C . ILE A 1 90 ? -6.527 4.875 14.103 1.00 79.50 90 ILE A C 1
ATOM 682 O O . ILE A 1 90 ? -5.677 4.145 14.602 1.00 79.50 90 ILE A O 1
ATOM 686 N N . HIS A 1 91 ? -6.803 6.087 14.590 1.00 77.00 91 HIS A N 1
ATOM 687 C CA . HIS A 1 91 ? -6.172 6.677 15.773 1.00 77.00 91 HIS A CA 1
ATOM 688 C C . HIS A 1 91 ? -6.508 5.930 17.079 1.00 77.00 91 HIS A C 1
ATOM 690 O O . HIS A 1 91 ? -5.827 6.114 18.086 1.00 77.00 91 HIS A O 1
ATOM 696 N N . GLN A 1 92 ? -7.559 5.103 17.094 1.00 83.06 92 GLN A N 1
ATOM 697 C CA . GLN A 1 92 ? -7.923 4.315 18.270 1.00 83.06 92 GLN A CA 1
ATOM 698 C C . GLN A 1 92 ? -7.007 3.092 18.370 1.00 83.06 92 GLN A C 1
ATOM 700 O O . GLN A 1 92 ? -7.028 2.203 17.514 1.00 83.06 92 GLN A O 1
ATOM 705 N N . LEU A 1 93 ? -6.218 3.033 19.444 1.00 80.81 93 LEU A N 1
ATOM 706 C CA . LEU A 1 93 ? -5.337 1.907 19.737 1.00 80.81 93 LEU A CA 1
ATOM 707 C C . LEU A 1 93 ? -6.153 0.625 19.954 1.00 80.81 93 LEU A C 1
ATOM 709 O O . LEU A 1 93 ? -6.864 0.482 20.946 1.00 80.81 93 LEU A O 1
ATOM 713 N N . ARG A 1 94 ? -6.005 -0.331 19.033 1.00 85.69 94 ARG A N 1
ATOM 714 C CA . ARG A 1 94 ? -6.562 -1.687 19.126 1.00 85.69 94 ARG A CA 1
ATOM 715 C C . ARG A 1 94 ? -5.417 -2.691 19.170 1.00 85.69 94 ARG A C 1
ATOM 717 O O . ARG A 1 94 ? -4.451 -2.566 18.418 1.00 85.69 94 ARG A O 1
ATOM 724 N N . GLN A 1 95 ? -5.526 -3.687 20.044 1.00 85.50 95 GLN A N 1
ATOM 725 C CA . GLN A 1 95 ? -4.505 -4.717 20.252 1.00 85.50 95 GLN A CA 1
ATOM 726 C C . GLN A 1 95 ? -5.040 -6.109 19.903 1.00 85.50 95 GLN A C 1
ATOM 728 O O . GLN A 1 95 ? -6.246 -6.351 19.975 1.00 85.50 95 GLN A O 1
ATOM 733 N N . GLY A 1 96 ? -4.133 -7.022 19.543 1.00 85.69 96 GLY A N 1
ATOM 734 C CA . GLY A 1 96 ? -4.446 -8.430 19.285 1.00 85.69 96 GLY A CA 1
ATOM 735 C C . GLY A 1 96 ? -5.624 -8.624 18.325 1.00 85.69 96 GLY A C 1
ATOM 736 O O . GLY A 1 96 ? -5.718 -7.953 17.296 1.00 85.69 96 GLY A O 1
ATOM 737 N N . GLN A 1 97 ? -6.538 -9.523 18.696 1.00 86.62 97 GLN A N 1
ATOM 738 C CA . GLN A 1 97 ? -7.688 -9.893 17.871 1.00 86.62 97 GLN A CA 1
ATOM 739 C C . GLN A 1 97 ? -8.645 -8.720 17.600 1.00 86.62 97 GLN A C 1
ATOM 741 O O . GLN A 1 97 ? -9.107 -8.585 16.478 1.00 86.62 97 GLN A O 1
ATOM 746 N N . ASN A 1 98 ? -8.844 -7.795 18.548 1.00 86.50 98 ASN A N 1
ATOM 747 C CA . ASN A 1 98 ? -9.703 -6.614 18.352 1.00 86.50 98 ASN A CA 1
ATOM 748 C C . ASN A 1 98 ? -9.229 -5.753 17.161 1.00 86.50 98 ASN A C 1
ATOM 750 O O . ASN A 1 98 ? -10.042 -5.272 16.372 1.00 86.50 98 ASN A O 1
ATOM 754 N N . LYS A 1 99 ? -7.906 -5.626 16.961 1.00 83.31 99 LYS A N 1
ATOM 755 C CA . LYS A 1 99 ? -7.354 -4.964 15.768 1.00 83.31 99 LYS A CA 1
ATOM 756 C C . LYS A 1 99 ? -7.724 -5.717 14.488 1.00 83.31 99 LYS A C 1
ATOM 758 O O . LYS A 1 99 ? -8.098 -5.081 13.508 1.00 83.31 99 LYS A O 1
ATOM 763 N N . VAL A 1 100 ? -7.601 -7.044 14.492 1.00 82.31 100 VAL A N 1
ATOM 764 C CA . VAL A 1 100 ? -7.915 -7.907 13.341 1.00 82.31 100 VAL A CA 1
ATOM 765 C C . VAL A 1 100 ? -9.403 -7.831 13.002 1.00 82.31 100 VAL A C 1
ATOM 767 O O . VAL A 1 100 ? -9.743 -7.529 11.862 1.00 82.31 100 VAL A O 1
ATOM 770 N N . ASP A 1 101 ? -10.277 -8.004 13.992 1.00 87.19 101 ASP A N 1
ATOM 771 C CA . ASP A 1 101 ? -11.730 -7.954 13.827 1.00 87.19 101 ASP A CA 1
ATOM 772 C C . ASP A 1 101 ? -12.186 -6.588 13.309 1.00 87.19 101 ASP A C 1
ATOM 774 O O . ASP A 1 101 ? -12.994 -6.521 12.385 1.00 87.19 101 ASP A O 1
ATOM 778 N N . TRP A 1 102 ? -11.633 -5.494 13.845 1.00 86.81 102 TRP A N 1
ATOM 779 C CA . TRP A 1 102 ? -11.931 -4.151 13.352 1.00 86.81 102 TRP A CA 1
ATOM 780 C C . T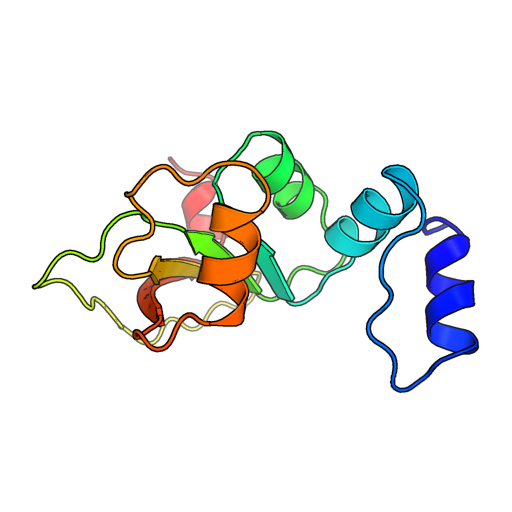RP A 1 102 ? -11.480 -3.954 11.901 1.00 86.81 102 TRP A C 1
ATOM 782 O O . TRP A 1 102 ? -12.256 -3.430 11.113 1.00 86.81 102 TRP A O 1
ATOM 792 N N . MET A 1 103 ? -10.278 -4.405 11.518 1.00 81.50 103 MET A N 1
ATOM 793 C CA . MET A 1 103 ? -9.807 -4.295 10.127 1.00 81.50 103 MET A CA 1
ATOM 794 C C . MET A 1 103 ? -10.654 -5.130 9.154 1.00 81.50 103 MET A C 1
ATOM 796 O O . MET A 1 103 ? -10.928 -4.672 8.050 1.00 81.50 103 MET A O 1
ATOM 800 N N . LEU A 1 104 ? -11.081 -6.335 9.552 1.00 83.31 104 LEU A N 1
ATOM 801 C CA . LEU A 1 104 ? -11.897 -7.223 8.712 1.00 83.31 104 LEU A CA 1
ATOM 802 C C . LEU A 1 104 ? -13.355 -6.761 8.573 1.00 83.31 104 LEU A C 1
ATOM 804 O O . LEU A 1 104 ? -13.988 -7.057 7.565 1.00 83.31 104 LEU A O 1
ATOM 808 N N . ASN A 1 105 ? -13.883 -6.042 9.568 1.00 88.88 105 ASN A N 1
ATOM 809 C CA . ASN A 1 105 ? -15.271 -5.570 9.605 1.00 88.88 105 ASN A CA 1
ATOM 810 C C . ASN A 1 105 ? -15.394 -4.040 9.450 1.00 88.88 105 ASN A C 1
ATOM 812 O O . ASN A 1 105 ? -16.446 -3.472 9.751 1.00 88.88 105 ASN A O 1
ATOM 816 N N . TYR A 1 106 ? -14.339 -3.351 9.006 1.00 84.25 106 TYR A N 1
ATOM 817 C CA . TYR A 1 106 ? -14.361 -1.901 8.815 1.00 84.25 106 TYR A CA 1
ATOM 818 C C . TYR A 1 106 ? -15.296 -1.519 7.658 1.00 84.25 106 TYR A C 1
ATOM 820 O O . TYR A 1 106 ? -15.044 -1.865 6.507 1.00 84.25 106 TYR A O 1
ATOM 828 N N . GLN A 1 107 ? -16.364 -0.777 7.968 1.00 84.50 107 GLN A N 1
ATOM 829 C CA . GLN A 1 107 ? -17.333 -0.264 6.985 1.00 84.50 107 GLN A CA 1
ATOM 830 C C . GLN A 1 107 ? -17.224 1.251 6.742 1.00 84.50 107 GLN A C 1
ATOM 832 O O . GLN A 1 107 ? -18.041 1.817 6.019 1.00 84.50 107 GLN A O 1
ATOM 837 N N . GLY A 1 108 ? -16.243 1.924 7.351 1.00 80.75 108 GLY A N 1
ATOM 838 C CA . GLY A 1 108 ? -16.005 3.348 7.115 1.00 80.75 108 GLY A CA 1
ATOM 839 C C . GLY A 1 108 ? -15.309 3.610 5.777 1.00 80.75 108 GLY A C 1
ATOM 840 O O . GLY A 1 108 ? -14.880 2.697 5.071 1.00 80.75 108 GLY A O 1
ATOM 841 N N . HIS A 1 109 ? -15.136 4.885 5.435 1.00 81.50 109 HIS A N 1
ATOM 842 C CA . HIS A 1 109 ? -14.416 5.265 4.222 1.00 81.50 109 HIS A CA 1
ATOM 843 C C . HIS A 1 109 ? -12.897 5.289 4.447 1.00 81.50 109 HIS A C 1
ATOM 845 O O . HIS A 1 109 ? -12.410 5.656 5.518 1.00 81.50 109 HIS A O 1
ATOM 851 N N . ILE A 1 110 ? -12.143 4.906 3.418 1.00 84.00 110 ILE A N 1
ATOM 852 C CA . ILE A 1 110 ? -10.704 5.168 3.302 1.00 84.00 110 ILE A CA 1
ATOM 853 C C . ILE A 1 110 ? -10.576 6.349 2.339 1.00 84.00 110 ILE A C 1
ATOM 855 O O . ILE A 1 110 ? -11.032 6.248 1.200 1.00 84.00 110 ILE A O 1
ATOM 859 N N . ARG A 1 111 ? -10.008 7.473 2.789 1.00 84.19 111 ARG A N 1
ATOM 860 C CA . ARG A 1 111 ? -9.912 8.705 1.986 1.00 84.19 111 ARG A CA 1
ATOM 861 C C . ARG A 1 111 ? -8.469 8.984 1.576 1.00 84.19 111 ARG A C 1
ATOM 863 O O . ARG A 1 111 ? -7.554 8.826 2.382 1.00 84.19 111 ARG A O 1
ATOM 870 N N . LYS A 1 112 ? -8.270 9.423 0.329 1.00 84.69 112 LYS A N 1
ATOM 871 C CA . LYS A 1 112 ? -6.992 9.972 -0.148 1.00 84.69 112 LYS A CA 1
ATOM 872 C C . LYS A 1 112 ? -6.865 11.406 0.368 1.00 84.69 112 LYS A C 1
ATOM 874 O O . LYS A 1 112 ? -7.729 12.224 0.082 1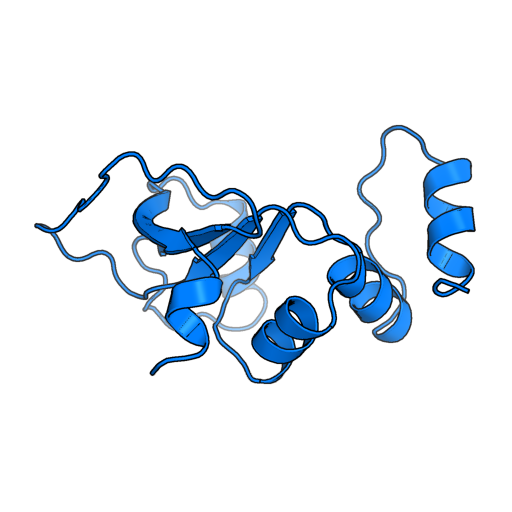.00 84.69 112 LYS A O 1
ATOM 879 N N . VAL A 1 113 ? -5.788 11.699 1.090 1.00 81.31 113 VAL A N 1
ATOM 880 C CA . VAL A 1 113 ? -5.498 13.032 1.643 1.00 81.31 113 VAL A CA 1
ATOM 881 C C . VAL A 1 113 ? -4.601 13.821 0.690 1.00 81.31 113 VAL A C 1
ATOM 883 O O . VAL A 1 113 ? -4.901 14.962 0.349 1.00 81.31 113 VAL A O 1
ATOM 886 N N . GLN A 1 114 ? -3.520 13.195 0.218 1.00 82.12 114 GLN A N 1
ATOM 887 C CA . GLN A 1 114 ? -2.496 13.833 -0.610 1.00 82.12 114 GLN A CA 1
ATOM 888 C C . GLN A 1 114 ? -1.936 12.838 -1.636 1.00 82.12 114 GLN A C 1
ATOM 890 O O . GLN A 1 114 ? -1.890 11.635 -1.384 1.00 82.12 114 GLN A O 1
ATOM 895 N N . GLU A 1 115 ? -1.491 13.342 -2.787 1.00 84.38 115 GLU A N 1
ATOM 896 C CA . GLU A 1 115 ? -0.654 12.616 -3.750 1.00 84.38 115 GLU A CA 1
ATOM 897 C C . GLU A 1 115 ? 0.584 13.472 -4.067 1.00 84.38 115 GLU A C 1
ATOM 899 O O . GLU A 1 115 ? 0.476 14.696 -4.165 1.00 84.38 115 GLU A O 1
ATOM 904 N N . SER A 1 116 ? 1.757 12.851 -4.188 1.00 82.62 116 SER A N 1
ATOM 905 C CA . SER A 1 116 ? 3.022 13.506 -4.564 1.00 82.62 116 SER A CA 1
ATOM 906 C C . SER A 1 116 ? 3.936 12.543 -5.328 1.00 82.62 116 SER A C 1
ATOM 908 O O . SER A 1 116 ? 3.683 11.338 -5.359 1.00 82.62 116 SER A O 1
ATOM 910 N N . CYS A 1 117 ? 4.997 13.061 -5.947 1.00 81.00 117 CYS A N 1
ATOM 911 C CA . CYS A 1 117 ? 6.015 12.242 -6.608 1.00 81.00 117 CYS A CA 1
ATOM 912 C C . CYS A 1 117 ? 7.240 12.079 -5.696 1.00 81.00 117 CYS A C 1
ATOM 914 O O . CYS A 1 117 ? 7.610 13.018 -4.993 1.00 81.00 117 CYS A O 1
ATOM 916 N N . ASP A 1 118 ? 7.895 10.913 -5.722 1.00 68.62 118 ASP A N 1
ATOM 917 C CA . ASP A 1 118 ? 9.024 10.604 -4.815 1.00 68.62 118 ASP A CA 1
ATOM 918 C C . ASP A 1 118 ? 10.219 11.571 -4.950 1.00 68.62 118 ASP A C 1
ATOM 920 O O . ASP A 1 118 ? 10.978 11.771 -4.001 1.00 68.62 118 ASP A O 1
ATOM 924 N N . THR A 1 119 ? 10.365 12.238 -6.100 1.00 57.84 119 THR A N 1
ATOM 925 C CA . THR A 1 119 ? 11.368 13.295 -6.314 1.00 57.84 119 THR A CA 1
ATOM 926 C C . THR A 1 119 ? 11.274 14.434 -5.294 1.00 57.84 119 THR A C 1
ATOM 928 O O . THR A 1 119 ? 12.296 15.035 -4.965 1.00 57.84 119 THR A O 1
ATOM 931 N N . ASP A 1 120 ? 10.083 14.700 -4.749 1.00 49.31 120 ASP A N 1
ATOM 932 C CA . ASP A 1 120 ? 9.850 15.758 -3.758 1.00 49.31 120 ASP A CA 1
ATOM 933 C C . ASP A 1 120 ? 10.241 15.332 -2.327 1.00 49.31 120 ASP A C 1
ATOM 935 O O . ASP A 1 120 ? 10.451 16.182 -1.458 1.00 49.31 120 ASP A O 1
ATOM 939 N N . LEU A 1 121 ? 10.373 14.023 -2.071 1.00 46.50 121 LEU A N 1
ATOM 940 C CA . LEU A 1 121 ? 10.772 13.461 -0.772 1.00 46.50 121 LEU A CA 1
ATOM 941 C C . LEU A 1 121 ? 12.297 13.416 -0.574 1.00 46.50 121 LEU A C 1
ATOM 943 O O . LEU A 1 121 ? 12.762 13.216 0.544 1.00 46.50 121 LEU A O 1
ATOM 947 N N . LEU A 1 122 ? 13.084 13.654 -1.630 1.00 42.94 122 LEU A N 1
ATOM 948 C CA . LEU A 1 122 ? 14.546 13.780 -1.556 1.00 42.94 122 LEU A CA 1
ATOM 949 C C . LEU A 1 122 ? 15.030 15.202 -1.205 1.00 42.94 122 LEU A C 1
ATOM 951 O O . LEU A 1 122 ? 16.233 15.403 -1.045 1.00 42.94 122 LEU A O 1
ATOM 955 N N . MET A 1 123 ? 14.122 16.182 -1.091 1.00 35.66 123 MET A N 1
ATOM 956 C CA . MET A 1 123 ? 14.438 17.592 -0.799 1.00 35.66 123 MET A CA 1
ATOM 957 C C . MET A 1 123 ? 13.822 18.118 0.514 1.00 35.66 123 MET A C 1
ATOM 959 O O . MET A 1 123 ? 13.676 19.332 0.674 1.00 35.66 123 MET A O 1
ATOM 963 N N . ARG A 1 124 ? 13.445 17.232 1.445 1.00 36.84 124 ARG A N 1
ATOM 964 C CA . ARG A 1 124 ? 12.907 17.579 2.774 1.00 36.84 124 ARG A CA 1
ATOM 965 C C . ARG A 1 124 ? 13.726 16.960 3.902 1.00 36.84 124 ARG A C 1
ATOM 967 O O . ARG A 1 124 ? 14.164 15.804 3.729 1.00 36.84 124 ARG A O 1
#

Sequence (124 aa):
MAHPCIKTLQRSHLNVTIQSKGPIEDACALMHAKHLAVGSISTFSQSMNRFNADPGVHYDPFGPCEHEQENTTGVTCTETRSISYCVEGIHQLRQGQNKVDWMLNYQGHIRKVQESCDTDLLMR

Organism: Noctiluca scintillans (NCBI:txid2966)

Secondary structure (DSSP, 8-state):
---HHHHHHHHH-TT-----SSHHHHHHHHTT-SEEE-SS--HHHHHHHHT-SS-SEEEEEEES--SS---------SS-EEEEEEETTTTS---HHHHHHHHHT--S-EEEEEEEEGGGGGG-